Protein AF-A0A7S4FPT4-F1 (afdb_monomer_lite)

Secondary structure (DSSP, 8-state):
-PPP-----------PPPPPP-HHHHHHHTTS-SSPPHHHHHHHHHHHHHHHHHHHT-SEEETTEE--HHHHHHHHHHHHHTT-HHHHHHHHHHHTTPPPSSTHHHHHHT-SSPPP--HHHHHHHHHHHHHTT-HHHHHHHHHHHHHTSSS---

Radius of gyration: 20.49 Å; chains: 1; bounding box: 82×30×44 Å

Foldseek 3Di:
DDDDDDDDDPPDPPPDPDDDDPVVLVVVLVQADLDADPLLVVLQVQLQLLLVCLVVVHQASDVPHGRALVSSLVSLVVSVSRLNLVSLQLVLCQLCVHQDPGSNNSSQVRPPDRRHNDQLSSLSSLVSSVSSPNPVSVVVNVVCQVVVTNHHPD

Organism: NCBI:txid73025

Sequence (154 aa):
MPKSPLGGSLDTPVCLPPAPPPQLLEVQLNAVPMVPTIYAQVHTALAEQHGRHMRNGDDTIAPGIAASSAAGIFHLNLSAAEGNAHAQLVLSLMYQHLRPKSAYAALMVHLQEKLPLDVHQGFKYTLLAAQRGVFGAKTATAHAYLHGIGVERS

pLDDT: mean 86.24, std 15.82, range [45.09, 98.19]

Structure (mmCIF, N/CA/C/O backbone):
data_AF-A0A7S4FPT4-F1
#
_entry.id   AF-A0A7S4FPT4-F1
#
loop_
_atom_site.group_PDB
_atom_site.id
_atom_site.type_symbol
_atom_site.label_atom_id
_atom_site.label_alt_id
_atom_site.label_comp_id
_atom_site.label_asym_id
_atom_site.label_entity_id
_atom_site.label_seq_id
_atom_site.pdbx_PDB_ins_code
_atom_site.Cartn_x
_atom_site.Cartn_y
_atom_site.Cartn_z
_atom_site.occupancy
_atom_site.B_iso_or_equiv
_atom_site.auth_seq_id
_atom_site.auth_comp_id
_atom_site.auth_asym_id
_atom_site.auth_atom_id
_atom_site.pdbx_PDB_model_num
ATOM 1 N N . MET A 1 1 ? -63.978 15.722 0.912 1.00 47.34 1 MET A N 1
ATOM 2 C CA . MET A 1 1 ? -62.545 16.088 0.952 1.00 47.34 1 MET A CA 1
ATOM 3 C C . MET A 1 1 ? -61.980 15.669 2.303 1.00 47.34 1 MET A C 1
ATOM 5 O O . MET A 1 1 ? -62.343 16.303 3.288 1.00 47.34 1 MET A O 1
ATOM 9 N N . PRO A 1 2 ? -61.196 14.583 2.403 1.00 53.44 2 PRO A N 1
ATOM 10 C CA . PRO A 1 2 ? -60.583 14.196 3.666 1.00 53.44 2 PRO A CA 1
ATOM 11 C C . PRO A 1 2 ? -59.244 14.924 3.857 1.00 53.44 2 PRO A C 1
ATOM 13 O O . PRO A 1 2 ? -58.440 15.027 2.933 1.00 53.44 2 PRO A O 1
ATOM 16 N N . LYS A 1 3 ? -59.039 15.457 5.065 1.00 62.81 3 LYS A N 1
ATOM 17 C CA . LYS A 1 3 ? -57.783 16.049 5.539 1.00 62.81 3 LYS A CA 1
ATOM 18 C C . LYS A 1 3 ? -56.792 14.929 5.862 1.00 62.81 3 LYS A C 1
ATOM 20 O O . LYS A 1 3 ? -57.081 14.109 6.730 1.00 62.81 3 LYS A O 1
ATOM 25 N N . SER A 1 4 ? -55.632 14.930 5.212 1.00 61.91 4 SER A N 1
ATOM 26 C CA . SER A 1 4 ? -54.482 14.115 5.617 1.00 61.91 4 SER A CA 1
ATOM 27 C C . SER A 1 4 ? -53.811 14.735 6.842 1.00 61.91 4 SER A C 1
ATOM 29 O O . SER A 1 4 ? -53.521 15.935 6.809 1.00 61.91 4 SER A O 1
ATOM 31 N N . PRO A 1 5 ? -53.546 13.965 7.910 1.00 66.75 5 PRO A N 1
ATOM 32 C CA . PRO A 1 5 ? -52.827 14.474 9.056 1.00 66.75 5 PRO A CA 1
ATOM 33 C C . PRO A 1 5 ? -51.375 13.962 9.087 1.00 66.75 5 PRO A C 1
ATOM 35 O O . PRO A 1 5 ? -51.067 12.859 8.644 1.00 66.75 5 PRO A O 1
ATOM 38 N N . LEU A 1 6 ? -50.550 14.796 9.722 1.00 51.00 6 LEU A N 1
ATOM 39 C CA . LEU A 1 6 ? -49.362 14.467 10.516 1.00 51.00 6 LEU A CA 1
ATOM 40 C C . LEU A 1 6 ? -48.018 14.358 9.789 1.00 51.00 6 LEU A C 1
ATOM 42 O O . LEU A 1 6 ? -47.618 13.328 9.255 1.00 51.00 6 LEU A O 1
ATOM 46 N N . GLY A 1 7 ? -47.275 15.461 9.922 1.00 55.03 7 GLY A N 1
ATOM 47 C CA . GLY A 1 7 ? -45.824 15.447 9.963 1.00 55.03 7 GLY A CA 1
ATOM 48 C C . GLY A 1 7 ? -45.324 14.608 11.140 1.00 55.03 7 GLY A C 1
ATOM 49 O O . GLY A 1 7 ? -45.767 14.779 12.276 1.00 55.03 7 GLY A O 1
ATOM 50 N N . GLY A 1 8 ? -44.398 13.704 10.843 1.00 48.81 8 GLY A N 1
ATOM 51 C CA . GLY A 1 8 ? -43.547 13.050 11.826 1.00 48.81 8 GLY A CA 1
ATOM 52 C C . GLY A 1 8 ? -42.226 13.806 11.908 1.00 48.81 8 GLY A C 1
ATOM 53 O O . GLY A 1 8 ? -41.489 13.860 10.926 1.00 48.81 8 GLY A O 1
ATOM 54 N N . SER A 1 9 ? -41.960 14.417 13.062 1.00 57.31 9 SER A N 1
ATOM 55 C CA . SER A 1 9 ? -40.644 14.951 13.425 1.00 57.31 9 SER A CA 1
ATOM 56 C C . SER A 1 9 ? -39.647 13.790 13.511 1.00 57.31 9 SER A C 1
ATOM 58 O O . SER A 1 9 ? -39.891 12.802 14.203 1.00 57.31 9 SER A O 1
ATOM 60 N N . LEU A 1 10 ? -38.540 13.909 12.778 1.00 54.00 10 LEU A N 1
ATOM 61 C CA . LEU A 1 10 ? -37.389 13.002 12.809 1.00 54.00 10 LEU A CA 1
ATOM 62 C C . LEU A 1 10 ? -36.290 13.556 13.738 1.00 54.00 10 LEU A C 1
ATOM 64 O O . LEU A 1 10 ? -35.110 13.473 13.416 1.00 54.00 10 LEU A O 1
ATOM 68 N N . ASP A 1 11 ? -36.662 14.121 14.889 1.00 54.12 11 ASP A N 1
ATOM 69 C CA . ASP A 1 11 ? -35.716 14.664 15.878 1.00 54.12 11 ASP A CA 1
ATOM 70 C C . ASP A 1 11 ? -35.391 13.662 16.996 1.00 54.12 11 ASP A C 1
ATOM 72 O O . ASP A 1 11 ? -35.314 14.017 18.172 1.00 54.12 11 ASP A O 1
ATOM 76 N N . THR A 1 12 ? -35.193 12.383 16.669 1.00 56.38 12 THR A N 1
ATOM 77 C CA . THR A 1 12 ? -34.525 11.486 17.619 1.00 56.38 12 THR A CA 1
ATOM 78 C C . THR A 1 12 ? -33.016 11.643 17.449 1.00 56.38 12 THR A C 1
ATOM 80 O O . THR A 1 12 ? -32.504 11.268 16.389 1.00 56.38 12 THR A O 1
ATOM 83 N N . PRO A 1 13 ? -32.282 12.173 18.447 1.00 59.75 13 PRO A N 1
ATOM 84 C CA . PRO A 1 13 ? -30.829 12.197 18.398 1.00 59.75 13 PRO A CA 1
ATOM 85 C C . PRO A 1 13 ? -30.343 10.756 18.257 1.00 59.75 13 PRO A C 1
ATOM 87 O O . PRO A 1 13 ? -30.598 9.912 19.117 1.00 59.75 13 PRO A O 1
ATOM 90 N N . VAL A 1 14 ? -29.680 10.467 17.138 1.00 60.09 14 VAL A N 1
ATOM 91 C CA . VAL A 1 14 ? -29.014 9.187 16.912 1.00 60.09 14 VAL A CA 1
ATOM 92 C C . VAL A 1 14 ? -27.931 9.072 17.978 1.00 60.09 14 VAL A C 1
ATOM 94 O O . VAL A 1 14 ? -26.877 9.700 17.891 1.00 60.09 14 VAL A O 1
ATOM 97 N N . CYS A 1 15 ? -28.236 8.319 19.030 1.00 45.09 15 CYS A N 1
ATOM 98 C CA . CYS A 1 15 ? -27.300 7.994 20.091 1.00 45.09 15 CYS A CA 1
ATOM 99 C C . CYS A 1 15 ? -26.265 7.041 19.486 1.00 45.09 15 CYS A C 1
ATOM 101 O O . CYS A 1 15 ? -26.519 5.845 19.344 1.00 45.09 15 CYS A O 1
ATOM 103 N N . LEU A 1 16 ? -25.141 7.592 19.019 1.00 55.16 16 LEU A N 1
ATOM 104 C CA . LEU A 1 16 ? -24.023 6.787 18.543 1.00 55.16 16 LEU A CA 1
ATOM 105 C C . LEU A 1 16 ? -23.518 5.953 19.729 1.00 55.16 16 LEU A C 1
ATOM 107 O O . LEU A 1 16 ? -23.201 6.533 20.772 1.00 55.16 16 LEU A O 1
ATOM 111 N N . PRO A 1 17 ? -23.464 4.615 19.608 1.00 47.94 17 PRO A N 1
ATOM 112 C CA . PRO A 1 17 ? -22.940 3.783 20.676 1.00 47.94 17 PRO A CA 1
ATOM 113 C C . PRO A 1 17 ? -21.482 4.176 20.977 1.00 47.94 17 PRO A C 1
ATOM 115 O O . PRO A 1 17 ? -20.753 4.580 20.062 1.00 47.94 17 PRO A O 1
ATOM 118 N N . PRO A 1 18 ? -21.044 4.081 22.245 1.00 54.56 18 PRO A N 1
ATOM 119 C CA . PRO A 1 18 ? -19.652 4.320 22.601 1.00 54.56 18 PRO A CA 1
ATOM 120 C C . PRO A 1 18 ? -18.753 3.360 21.814 1.00 54.56 18 PRO A C 1
ATOM 122 O O . PRO A 1 18 ? -19.043 2.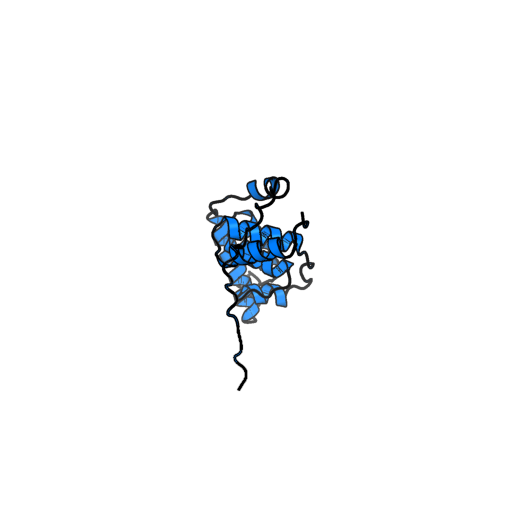168 21.714 1.00 54.56 18 PRO A O 1
ATOM 125 N N . ALA A 1 19 ? -17.679 3.891 21.224 1.00 53.31 19 ALA A N 1
ATOM 126 C CA . ALA A 1 19 ? -16.743 3.098 20.436 1.00 53.31 19 ALA A CA 1
ATOM 127 C C . ALA A 1 19 ? -16.144 1.962 21.297 1.00 53.31 19 ALA A C 1
ATOM 129 O O . ALA A 1 19 ? -15.689 2.239 22.412 1.00 53.31 19 ALA A O 1
ATOM 130 N N . PRO A 1 20 ? -16.137 0.702 20.820 1.00 52.56 20 PRO A N 1
ATOM 131 C CA . PRO A 1 20 ? -15.576 -0.416 21.573 1.00 52.56 20 PRO A CA 1
ATOM 132 C C . PRO A 1 20 ? -14.055 -0.247 21.773 1.00 52.56 20 PRO A C 1
ATOM 134 O O . PRO A 1 20 ? -13.379 0.298 20.894 1.00 52.56 20 PRO A O 1
ATOM 137 N N . PRO A 1 21 ? -13.492 -0.702 22.910 1.00 56.41 21 PRO A N 1
ATOM 138 C CA . PRO A 1 21 ? -12.074 -0.529 23.218 1.00 56.41 21 PRO A CA 1
ATOM 139 C C . PRO A 1 21 ? -11.197 -1.465 22.351 1.00 56.41 21 PRO A C 1
ATOM 141 O O . PRO A 1 21 ? -11.372 -2.684 22.411 1.00 56.41 21 PRO A O 1
ATOM 144 N N . PRO A 1 22 ? -10.222 -0.959 21.571 1.00 56.66 22 PRO A N 1
ATOM 145 C CA . PRO A 1 22 ? -9.488 -1.747 20.578 1.00 56.66 22 PRO A CA 1
ATOM 146 C C . PRO A 1 22 ? -8.218 -2.422 21.138 1.00 56.66 22 PRO A C 1
ATOM 148 O O . PRO A 1 22 ? -7.169 -2.407 20.505 1.00 56.66 22 PRO A O 1
ATOM 151 N N . GLN A 1 23 ? -8.285 -3.067 22.303 1.00 56.75 23 GLN A N 1
ATOM 152 C CA . GLN A 1 23 ? -7.080 -3.380 23.096 1.00 56.75 23 GLN A CA 1
ATOM 153 C C . GLN A 1 23 ? -6.063 -4.331 22.428 1.00 56.75 23 GLN A C 1
ATOM 155 O O . GLN A 1 23 ? -4.867 -4.203 22.676 1.00 56.75 23 GLN A O 1
ATOM 160 N N . LEU A 1 24 ? -6.482 -5.258 21.555 1.00 53.38 24 LEU A N 1
ATOM 161 C CA . LEU A 1 24 ? -5.554 -6.164 20.848 1.00 53.38 24 LEU A CA 1
ATOM 162 C C . LEU A 1 24 ? -5.046 -5.604 19.512 1.00 53.38 24 LEU A C 1
ATOM 164 O O . LEU A 1 24 ? -3.898 -5.852 19.138 1.00 53.38 24 LEU A O 1
ATOM 168 N N . LEU A 1 25 ? -5.868 -4.825 18.801 1.00 58.66 25 LEU A N 1
ATOM 169 C CA . LEU A 1 25 ? -5.418 -4.139 17.588 1.00 58.66 25 LEU A CA 1
ATOM 170 C C . LEU A 1 25 ? -4.461 -2.994 17.945 1.00 58.66 25 LEU A C 1
ATOM 172 O O . LEU A 1 25 ? -3.459 -2.805 17.262 1.00 58.66 25 LEU A O 1
ATOM 176 N N . GLU A 1 26 ? -4.728 -2.269 19.032 1.00 59.75 26 GLU A N 1
ATOM 177 C CA . GLU A 1 26 ? -3.924 -1.132 19.492 1.00 59.75 26 GLU A CA 1
ATOM 178 C C . GLU A 1 26 ? -2.455 -1.494 19.709 1.00 59.75 26 GLU A C 1
ATOM 180 O O . GLU A 1 26 ? -1.580 -0.749 19.273 1.00 59.75 26 GLU A O 1
ATOM 185 N N . VAL A 1 27 ? -2.155 -2.662 20.288 1.00 59.84 27 VAL A N 1
ATOM 186 C CA . VAL A 1 27 ? -0.763 -3.078 20.540 1.00 59.84 27 VAL A CA 1
ATOM 187 C C . VAL A 1 27 ? 0.025 -3.248 19.236 1.00 59.84 27 VAL A C 1
ATOM 189 O O . VAL A 1 27 ? 1.180 -2.835 19.164 1.00 59.84 27 VAL A O 1
ATOM 192 N N . GLN A 1 28 ? -0.589 -3.802 18.184 1.00 61.69 28 GLN A N 1
ATOM 193 C CA . GLN A 1 28 ? 0.069 -3.967 16.880 1.00 61.69 28 GLN A CA 1
ATOM 194 C C . GLN A 1 28 ? 0.177 -2.644 16.108 1.00 61.69 28 GLN A C 1
ATOM 196 O O . GLN A 1 28 ? 1.151 -2.424 15.390 1.00 61.69 28 GLN A O 1
ATOM 201 N N . LEU A 1 29 ? -0.804 -1.752 16.262 1.00 67.00 29 LEU A N 1
ATOM 202 C CA . LEU A 1 29 ? -0.825 -0.444 15.601 1.00 67.00 29 LEU A CA 1
ATOM 203 C C . LEU A 1 29 ? 0.219 0.518 16.193 1.00 67.00 29 LEU A C 1
ATOM 205 O O . LEU A 1 29 ? 0.810 1.303 15.452 1.00 67.00 29 LEU A O 1
ATOM 209 N N . ASN A 1 30 ? 0.484 0.420 17.500 1.00 73.94 30 ASN A N 1
ATOM 210 C CA . ASN A 1 30 ? 1.419 1.288 18.222 1.00 73.94 30 ASN A CA 1
ATOM 211 C C . ASN A 1 30 ? 2.891 1.093 17.822 1.00 73.94 30 ASN A C 1
ATOM 213 O O . ASN A 1 30 ? 3.713 1.966 18.090 1.00 73.94 30 ASN A O 1
ATOM 217 N N . ALA A 1 31 ? 3.233 -0.020 17.168 1.00 81.06 31 ALA A N 1
ATOM 218 C CA . ALA A 1 31 ? 4.583 -0.256 16.658 1.00 81.06 31 ALA A CA 1
ATOM 219 C C . ALA A 1 31 ? 4.904 0.572 15.398 1.00 81.06 31 ALA A C 1
ATOM 221 O O . ALA A 1 31 ? 6.071 0.717 15.041 1.00 81.06 31 ALA A O 1
ATOM 222 N N . VAL A 1 32 ? 3.887 1.112 14.715 1.00 85.06 32 VAL A N 1
ATOM 223 C CA . VAL A 1 32 ? 4.070 1.855 13.465 1.00 85.06 32 VAL A CA 1
ATOM 224 C C . VAL A 1 32 ? 4.287 3.341 13.774 1.00 85.06 32 VAL A C 1
ATOM 226 O O . VAL A 1 32 ? 3.418 3.959 14.396 1.00 85.06 32 VAL A O 1
ATOM 229 N N . PRO A 1 33 ? 5.375 3.970 13.294 1.00 83.25 33 PRO A N 1
ATOM 230 C CA . PRO A 1 33 ? 5.653 5.374 13.579 1.00 83.25 33 PRO A CA 1
ATOM 231 C C . PRO A 1 33 ? 4.520 6.287 13.082 1.00 83.25 33 PRO A C 1
ATOM 233 O O . PRO A 1 33 ? 3.950 6.098 12.001 1.00 83.25 33 PRO A O 1
ATOM 236 N N . MET A 1 34 ? 4.160 7.283 13.895 1.00 83.56 34 MET A N 1
ATOM 237 C CA . MET A 1 34 ? 3.097 8.250 13.576 1.00 83.56 34 MET A CA 1
ATOM 238 C C . MET A 1 34 ? 3.548 9.303 12.563 1.00 83.56 34 MET A C 1
ATOM 240 O O . MET A 1 34 ? 2.743 9.771 11.758 1.00 83.56 34 MET A O 1
ATOM 244 N N . VAL A 1 35 ? 4.834 9.657 12.592 1.00 85.75 35 VAL A N 1
ATOM 245 C CA . VAL A 1 35 ? 5.464 10.539 11.610 1.00 85.75 35 VAL A CA 1
ATOM 246 C C . VAL A 1 35 ? 6.252 9.660 10.641 1.00 85.75 35 VAL A C 1
ATOM 248 O O . VAL A 1 35 ? 7.134 8.929 11.095 1.00 85.75 35 VAL A O 1
ATOM 251 N N . PRO A 1 36 ? 5.948 9.696 9.333 1.00 84.38 36 PRO A N 1
ATOM 252 C CA . PRO A 1 36 ? 6.651 8.873 8.365 1.00 84.38 36 PRO A CA 1
ATOM 253 C C . PRO A 1 36 ? 8.117 9.290 8.261 1.00 84.38 36 PRO A C 1
ATOM 255 O O . PRO A 1 36 ? 8.439 10.480 8.227 1.00 84.38 36 PRO A O 1
ATOM 258 N N . THR A 1 37 ? 9.005 8.306 8.161 1.00 91.44 37 THR A N 1
ATOM 259 C CA . THR A 1 37 ? 10.423 8.550 7.884 1.00 91.44 37 THR A CA 1
ATOM 260 C C . THR A 1 37 ? 10.616 9.021 6.438 1.00 91.44 37 THR A C 1
ATOM 262 O O . THR A 1 37 ? 9.756 8.823 5.572 1.00 91.44 37 THR A O 1
ATOM 265 N N . ILE A 1 38 ? 11.770 9.621 6.130 1.00 93.56 38 ILE A N 1
ATOM 266 C CA . ILE A 1 38 ? 12.122 9.943 4.735 1.00 93.56 38 ILE A CA 1
ATOM 267 C C . ILE A 1 38 ? 12.145 8.680 3.857 1.00 93.56 38 ILE A C 1
ATOM 269 O O . ILE A 1 38 ? 11.719 8.713 2.703 1.00 93.56 38 ILE A O 1
ATOM 273 N N . TYR A 1 39 ? 12.536 7.538 4.430 1.00 94.50 39 TYR A N 1
ATOM 274 C CA . TYR A 1 39 ? 12.503 6.240 3.759 1.00 94.50 39 TYR A CA 1
ATOM 275 C C . TYR A 1 39 ? 11.083 5.821 3.381 1.00 94.50 39 TYR A C 1
ATOM 277 O O . TYR A 1 39 ? 10.872 5.306 2.282 1.00 94.50 39 TYR A O 1
ATOM 285 N N . ALA A 1 40 ? 10.090 6.127 4.221 1.00 95.62 40 ALA A N 1
ATOM 286 C CA . ALA A 1 40 ? 8.690 5.882 3.904 1.00 95.62 40 ALA A CA 1
ATOM 287 C C . ALA A 1 40 ? 8.282 6.567 2.588 1.00 95.62 40 ALA A C 1
ATOM 289 O O . ALA A 1 40 ? 7.603 5.961 1.759 1.00 95.62 40 ALA A O 1
ATOM 290 N N . GLN A 1 41 ? 8.716 7.812 2.372 1.00 95.44 41 GLN A N 1
ATOM 291 C CA . GLN A 1 41 ? 8.416 8.576 1.156 1.00 95.44 41 GLN A CA 1
ATOM 292 C C . GLN A 1 41 ? 9.164 8.030 -0.065 1.00 95.44 41 GLN A C 1
ATOM 294 O O . GLN A 1 41 ? 8.558 7.862 -1.124 1.00 95.44 41 GLN A O 1
ATOM 299 N N . VAL A 1 42 ? 10.449 7.687 0.091 1.00 97.38 42 VAL A N 1
ATOM 300 C CA . VAL A 1 42 ? 11.258 7.069 -0.975 1.00 97.38 42 VAL A CA 1
ATOM 301 C C . VAL A 1 42 ? 10.616 5.768 -1.452 1.00 97.38 42 VAL A C 1
ATOM 303 O O . VAL A 1 42 ? 10.445 5.559 -2.652 1.00 97.38 42 VAL A O 1
ATOM 306 N N . HIS A 1 43 ? 10.188 4.916 -0.524 1.00 98.00 43 HIS A N 1
ATOM 307 C CA . HIS A 1 43 ? 9.519 3.668 -0.864 1.00 98.00 43 HIS A CA 1
ATOM 308 C C . HIS A 1 43 ? 8.164 3.886 -1.552 1.00 98.00 43 HIS A C 1
ATOM 310 O O . HIS A 1 43 ? 7.873 3.200 -2.530 1.00 98.00 43 HIS A O 1
ATOM 316 N N . THR A 1 44 ? 7.359 4.871 -1.132 1.00 97.19 44 THR A N 1
ATOM 317 C CA . THR A 1 44 ? 6.135 5.225 -1.877 1.00 97.19 44 THR A CA 1
ATOM 318 C C . THR A 1 44 ? 6.461 5.628 -3.317 1.00 97.19 44 THR A C 1
ATOM 320 O O . THR A 1 44 ? 5.832 5.134 -4.251 1.00 97.19 44 THR A O 1
ATOM 323 N N . ALA A 1 45 ? 7.466 6.486 -3.513 1.00 97.19 45 ALA A N 1
ATOM 324 C CA . ALA A 1 45 ? 7.842 6.971 -4.837 1.00 97.19 45 ALA A CA 1
ATOM 325 C C . ALA A 1 45 ? 8.344 5.839 -5.750 1.00 97.19 45 ALA A C 1
ATOM 327 O O . ALA A 1 45 ? 7.963 5.783 -6.920 1.00 97.19 45 ALA A O 1
ATOM 328 N N . LEU A 1 46 ? 9.145 4.907 -5.221 1.00 98.00 46 LEU A N 1
ATOM 329 C CA . LEU A 1 46 ? 9.593 3.720 -5.958 1.00 98.00 46 LEU A CA 1
ATOM 330 C C . LEU A 1 46 ? 8.416 2.814 -6.339 1.00 98.00 46 LEU A C 1
ATOM 332 O O . LEU A 1 46 ? 8.309 2.406 -7.496 1.00 98.00 46 LEU A O 1
ATOM 336 N N . ALA A 1 47 ? 7.492 2.553 -5.409 1.00 98.00 47 ALA A N 1
ATOM 337 C CA . ALA A 1 47 ? 6.276 1.794 -5.698 1.00 98.00 47 ALA A CA 1
ATOM 338 C C . ALA A 1 47 ? 5.445 2.449 -6.816 1.00 98.00 47 ALA A C 1
ATOM 340 O O . ALA A 1 47 ? 4.943 1.769 -7.713 1.00 98.00 47 ALA A O 1
ATOM 341 N N . GLU A 1 48 ? 5.336 3.779 -6.801 1.00 97.56 48 GLU A N 1
ATOM 342 C CA . GLU A 1 48 ? 4.637 4.532 -7.837 1.00 97.56 48 GLU A CA 1
ATOM 343 C C . GLU A 1 48 ? 5.358 4.468 -9.191 1.00 97.56 48 GLU A C 1
ATOM 345 O O . GLU A 1 48 ? 4.694 4.356 -10.219 1.00 97.56 48 GLU A O 1
ATOM 350 N N . GLN A 1 49 ? 6.695 4.516 -9.221 1.00 98.06 49 GLN A N 1
ATOM 351 C CA . GLN A 1 49 ? 7.469 4.340 -10.457 1.00 98.06 49 GLN A CA 1
ATOM 352 C C . GLN A 1 49 ? 7.214 2.966 -11.078 1.00 98.06 49 GLN A C 1
ATOM 354 O O . GLN A 1 49 ? 6.844 2.894 -12.249 1.00 98.06 49 GLN A O 1
ATOM 359 N N . HIS A 1 50 ? 7.289 1.892 -10.283 1.00 98.12 50 HIS A N 1
ATOM 360 C CA . HIS A 1 50 ? 6.911 0.552 -10.736 1.00 98.12 50 HIS A CA 1
ATOM 361 C C . HIS A 1 50 ? 5.495 0.539 -11.326 1.00 98.12 50 HIS A C 1
ATOM 363 O O . HIS A 1 50 ? 5.300 0.088 -12.451 1.00 98.12 50 HIS A O 1
ATOM 369 N N . GLY A 1 51 ? 4.511 1.098 -10.617 1.00 97.56 51 GLY A N 1
ATOM 370 C CA . GLY A 1 51 ? 3.131 1.140 -11.098 1.00 97.56 51 GLY A CA 1
ATOM 371 C C . GLY A 1 51 ? 2.955 1.959 -12.381 1.00 97.56 51 GLY A C 1
ATOM 372 O O . GLY A 1 51 ? 2.196 1.565 -13.264 1.00 97.56 51 GLY A O 1
ATOM 373 N N . ARG A 1 52 ? 3.656 3.093 -12.514 1.00 97.62 52 ARG A N 1
ATOM 374 C CA . ARG A 1 52 ? 3.576 3.965 -13.695 1.00 97.62 52 ARG A CA 1
ATOM 375 C C . ARG A 1 52 ? 4.146 3.290 -14.932 1.00 97.62 52 ARG A C 1
ATOM 377 O O . ARG A 1 52 ? 3.453 3.264 -15.944 1.00 97.62 52 ARG A O 1
ATOM 384 N N . HIS A 1 53 ? 5.345 2.725 -14.831 1.00 97.94 53 HIS A N 1
ATOM 385 C CA . HIS A 1 53 ? 5.982 2.027 -15.945 1.00 97.94 53 HIS A CA 1
ATOM 386 C C . HIS A 1 53 ? 5.155 0.819 -16.390 1.00 97.94 53 HIS A C 1
ATOM 388 O O . HIS A 1 53 ? 4.817 0.711 -17.564 1.00 97.94 53 HIS A O 1
ATOM 394 N N . MET A 1 54 ? 4.667 0.003 -15.450 1.00 95.88 54 MET A N 1
ATOM 395 C CA . MET A 1 54 ? 3.796 -1.127 -15.797 1.00 95.88 54 MET A CA 1
ATOM 396 C C . MET A 1 54 ? 2.484 -0.693 -16.451 1.00 95.88 54 MET A C 1
ATOM 398 O O . MET A 1 54 ? 2.036 -1.315 -17.408 1.00 95.88 54 MET A O 1
ATOM 402 N N . ARG A 1 55 ? 1.870 0.398 -15.974 1.00 96.81 55 ARG A N 1
ATOM 403 C CA . ARG A 1 55 ? 0.663 0.958 -16.597 1.00 96.81 55 ARG A CA 1
ATOM 404 C C . ARG A 1 55 ? 0.914 1.399 -18.041 1.00 96.81 55 ARG A C 1
ATOM 406 O O . ARG A 1 55 ? -0.003 1.321 -18.853 1.00 96.81 55 ARG A O 1
ATOM 413 N N . ASN A 1 56 ? 2.111 1.899 -18.328 1.00 96.88 56 ASN A N 1
ATOM 414 C CA . ASN A 1 56 ? 2.501 2.365 -19.654 1.00 96.88 56 ASN A CA 1
ATOM 415 C C . ASN A 1 56 ? 2.960 1.220 -20.577 1.00 96.88 56 ASN A C 1
ATOM 417 O O . ASN A 1 56 ? 3.081 1.441 -21.777 1.00 96.88 56 ASN A O 1
ATOM 421 N N . GLY A 1 57 ? 3.174 0.014 -20.039 1.00 96.00 57 GLY A N 1
ATOM 422 C CA . GLY A 1 57 ? 3.743 -1.116 -20.777 1.00 96.00 57 GLY A CA 1
ATOM 423 C C . GLY A 1 57 ? 5.269 -1.071 -20.892 1.00 96.00 57 GLY A C 1
ATOM 424 O O . GLY A 1 57 ? 5.819 -1.736 -21.761 1.00 96.00 57 GLY A O 1
ATOM 425 N N . ASP A 1 58 ? 5.943 -0.292 -20.041 1.00 96.25 58 ASP A N 1
ATOM 426 C CA . ASP A 1 58 ? 7.402 -0.237 -19.991 1.00 96.25 58 ASP A CA 1
ATOM 427 C C . ASP A 1 58 ? 7.947 -1.358 -19.093 1.00 96.25 58 ASP A C 1
ATOM 429 O O . ASP A 1 58 ? 7.555 -1.483 -17.928 1.00 96.25 58 ASP A O 1
ATOM 433 N N . ASP A 1 59 ? 8.928 -2.110 -19.594 1.00 94.69 59 ASP A N 1
ATOM 434 C CA . ASP A 1 59 ? 9.555 -3.214 -18.853 1.00 94.69 59 ASP A CA 1
ATOM 435 C C . ASP A 1 59 ? 10.6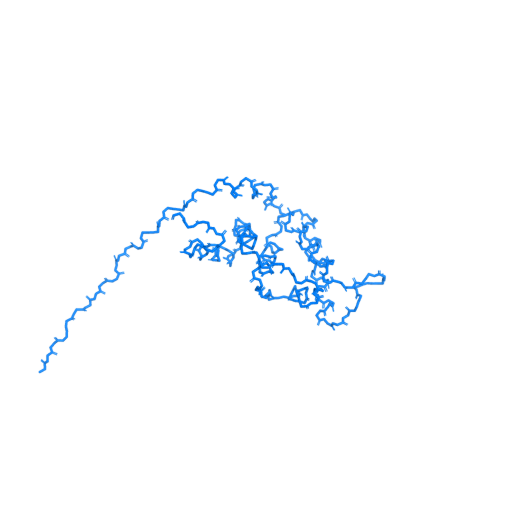75 -2.753 -17.903 1.00 94.69 59 ASP A C 1
ATOM 437 O O . ASP A 1 59 ? 11.167 -3.531 -17.083 1.00 94.69 59 ASP A O 1
ATOM 441 N N . THR A 1 60 ? 11.101 -1.488 -17.981 1.00 96.75 60 THR A N 1
ATOM 442 C CA . THR A 1 60 ? 12.229 -0.944 -17.205 1.00 96.75 60 THR A CA 1
ATOM 443 C C . THR A 1 60 ? 11.933 0.441 -16.645 1.00 96.75 60 THR A C 1
ATOM 445 O O . THR A 1 60 ? 11.396 1.288 -17.353 1.00 96.75 60 THR A O 1
ATOM 448 N N . ILE A 1 61 ? 12.358 0.696 -15.406 1.00 96.44 61 ILE A N 1
ATOM 449 C CA . ILE A 1 61 ? 12.309 2.024 -14.766 1.00 96.44 61 ILE A CA 1
ATOM 450 C C . ILE A 1 61 ? 13.551 2.847 -15.121 1.00 96.44 61 ILE A C 1
ATOM 452 O O . ILE A 1 61 ? 13.487 4.058 -15.312 1.00 96.44 61 ILE A O 1
ATOM 456 N N . ALA A 1 62 ? 14.704 2.182 -15.173 1.00 95.19 62 ALA A N 1
ATOM 457 C CA . ALA A 1 62 ? 16.012 2.771 -15.436 1.00 95.1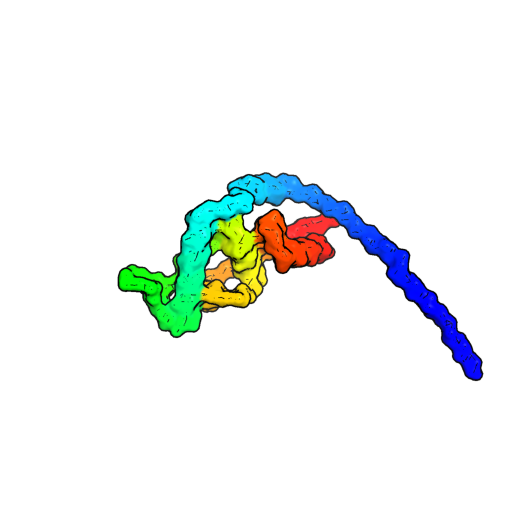9 62 ALA A CA 1
ATOM 458 C C . ALA A 1 62 ? 16.941 1.703 -16.046 1.00 95.19 62 ALA A C 1
ATOM 460 O O . ALA A 1 62 ? 16.598 0.515 -16.003 1.00 95.19 62 ALA A O 1
ATOM 461 N N . PRO A 1 63 ? 18.119 2.071 -16.590 1.00 96.94 63 PRO A N 1
ATOM 462 C CA . PRO A 1 63 ? 19.080 1.099 -17.108 1.00 96.94 63 PRO A CA 1
ATOM 463 C C . PRO A 1 63 ? 19.407 0.010 -16.075 1.00 96.94 63 PRO A C 1
ATOM 465 O O . PRO A 1 63 ? 19.918 0.299 -14.995 1.00 96.94 63 PRO A O 1
ATOM 468 N N . GLY A 1 64 ? 19.080 -1.243 -16.403 1.00 94.81 64 GLY A N 1
ATOM 469 C CA . GLY A 1 64 ? 19.301 -2.402 -15.530 1.00 94.81 64 GLY A CA 1
ATOM 470 C C . GLY A 1 64 ? 18.267 -2.612 -14.414 1.00 94.81 64 GLY A C 1
ATOM 471 O O . GLY A 1 64 ? 18.426 -3.542 -13.630 1.00 94.81 64 GLY A O 1
ATOM 472 N N . ILE A 1 65 ? 17.206 -1.799 -14.334 1.00 96.31 65 ILE A N 1
ATOM 473 C CA . ILE A 1 65 ? 16.157 -1.918 -13.309 1.00 96.31 65 ILE A CA 1
ATOM 474 C C . ILE A 1 65 ? 14.816 -2.215 -13.980 1.00 96.31 65 ILE A C 1
ATOM 476 O O . ILE A 1 65 ? 14.177 -1.323 -14.542 1.00 96.31 65 ILE A O 1
ATOM 480 N N . ALA A 1 66 ? 14.376 -3.471 -13.894 1.00 97.56 66 ALA A N 1
ATOM 481 C CA . ALA A 1 66 ? 13.100 -3.911 -14.446 1.00 97.56 66 ALA A CA 1
ATOM 482 C C . ALA A 1 66 ? 11.901 -3.373 -13.642 1.00 97.56 66 ALA A C 1
ATOM 484 O O . ALA A 1 66 ? 11.908 -3.344 -12.406 1.00 97.56 66 ALA A O 1
ATOM 485 N N . ALA A 1 67 ? 10.838 -2.979 -14.339 1.00 97.38 67 ALA A N 1
ATOM 486 C CA . ALA A 1 67 ? 9.564 -2.647 -13.726 1.00 97.38 67 ALA A CA 1
ATOM 487 C C . ALA A 1 67 ? 8.831 -3.942 -13.332 1.00 97.38 67 ALA A C 1
ATOM 489 O O . ALA A 1 67 ? 8.529 -4.783 -14.170 1.00 97.38 67 ALA A O 1
ATOM 490 N N . SER A 1 68 ? 8.534 -4.118 -12.042 1.00 97.56 68 SER A N 1
ATOM 491 C CA . SER A 1 68 ? 7.846 -5.305 -11.533 1.00 97.56 68 SER A CA 1
ATOM 492 C C . SER A 1 68 ? 6.745 -4.953 -10.535 1.00 97.56 68 SER A C 1
ATOM 494 O O . SER A 1 68 ? 6.948 -4.145 -9.628 1.00 97.56 68 SER A O 1
ATOM 496 N N . SER A 1 69 ? 5.622 -5.677 -10.610 1.00 97.00 69 SER A N 1
ATOM 497 C CA . SER A 1 69 ? 4.526 -5.564 -9.637 1.00 97.00 69 SER A CA 1
ATOM 498 C C . SER A 1 69 ? 4.971 -5.995 -8.244 1.00 97.00 69 SER A C 1
ATOM 500 O O . SER A 1 69 ? 4.700 -5.295 -7.274 1.00 97.00 69 SER A O 1
ATOM 502 N N . ALA A 1 70 ? 5.730 -7.094 -8.152 1.00 96.25 70 ALA A N 1
ATOM 503 C CA . ALA A 1 70 ? 6.254 -7.598 -6.884 1.00 96.25 70 ALA A CA 1
ATOM 504 C C . ALA A 1 70 ? 7.152 -6.568 -6.173 1.00 96.25 70 ALA A C 1
ATOM 506 O O . ALA A 1 70 ? 6.899 -6.234 -5.019 1.00 96.25 70 ALA A O 1
ATOM 507 N N . ALA A 1 71 ? 8.140 -5.997 -6.872 1.00 97.19 71 ALA A N 1
ATOM 508 C CA . ALA A 1 71 ? 8.985 -4.922 -6.346 1.00 97.19 71 ALA A CA 1
ATOM 509 C C . ALA A 1 71 ? 8.179 -3.672 -5.935 1.00 97.19 71 ALA A C 1
ATOM 511 O O . ALA A 1 71 ? 8.413 -3.105 -4.867 1.00 97.19 71 ALA A O 1
ATOM 512 N N . GLY A 1 72 ? 7.175 -3.277 -6.727 1.00 97.62 72 GLY A N 1
ATOM 513 C CA . GLY A 1 72 ? 6.288 -2.172 -6.363 1.00 97.62 72 GLY A CA 1
ATOM 514 C C . GLY A 1 72 ? 5.515 -2.430 -5.064 1.00 97.62 72 GLY A C 1
ATOM 515 O O . GLY A 1 72 ? 5.472 -1.567 -4.190 1.00 97.62 72 GLY A O 1
ATOM 516 N N . ILE A 1 73 ? 4.955 -3.631 -4.894 1.00 96.94 73 ILE A N 1
ATOM 517 C CA . ILE A 1 73 ? 4.241 -4.031 -3.670 1.00 96.94 73 ILE A CA 1
ATOM 518 C C . ILE A 1 73 ? 5.192 -4.161 -2.480 1.00 96.94 73 ILE A C 1
ATOM 520 O O . ILE A 1 73 ? 4.841 -3.765 -1.370 1.00 96.94 73 ILE A O 1
ATOM 524 N N . PHE A 1 74 ? 6.405 -4.666 -2.695 1.00 96.94 74 PHE A N 1
ATOM 525 C CA . PHE A 1 74 ? 7.446 -4.718 -1.671 1.00 96.94 74 PHE A CA 1
ATOM 526 C C . PHE A 1 74 ? 7.733 -3.325 -1.101 1.00 96.94 74 PHE A C 1
ATOM 528 O O . PHE A 1 74 ? 7.655 -3.121 0.111 1.00 96.94 74 PHE A O 1
ATOM 535 N N . HIS A 1 75 ? 7.974 -2.339 -1.966 1.00 98.19 75 HIS A N 1
ATOM 536 C CA . HIS A 1 75 ? 8.184 -0.964 -1.525 1.00 98.19 75 HIS A CA 1
ATOM 537 C C . HIS A 1 75 ? 6.944 -0.367 -0.856 1.00 98.19 75 HIS A C 1
ATOM 539 O O . HIS A 1 75 ? 7.064 0.341 0.141 1.00 98.19 75 HIS A O 1
ATOM 545 N N . LEU A 1 76 ? 5.744 -0.691 -1.334 1.00 97.56 76 LEU A N 1
ATOM 546 C CA . LEU A 1 76 ? 4.515 -0.241 -0.692 1.00 97.56 76 LEU A CA 1
ATOM 547 C C . LEU A 1 76 ? 4.385 -0.779 0.746 1.00 97.56 76 LEU A C 1
ATOM 549 O O . LEU A 1 76 ? 4.048 -0.018 1.652 1.00 97.56 76 LEU A O 1
ATOM 553 N N . ASN A 1 77 ? 4.718 -2.055 0.973 1.00 96.88 77 ASN A N 1
ATOM 554 C CA . ASN A 1 77 ? 4.745 -2.666 2.306 1.00 96.88 77 ASN A CA 1
ATOM 555 C C . ASN A 1 77 ? 5.759 -1.992 3.233 1.00 96.88 77 ASN A C 1
ATOM 557 O O . ASN A 1 77 ? 5.396 -1.624 4.350 1.00 96.88 77 ASN A O 1
ATOM 561 N N . LEU A 1 78 ? 6.995 -1.771 2.766 1.00 96.94 78 LEU A N 1
ATOM 562 C CA . LEU A 1 78 ? 8.010 -1.053 3.546 1.00 96.94 78 LEU A CA 1
ATOM 563 C C . LEU A 1 78 ? 7.539 0.359 3.904 1.00 96.94 78 LEU A C 1
ATOM 565 O O . LEU A 1 78 ? 7.598 0.770 5.056 1.00 96.94 78 LEU A O 1
ATOM 569 N N . SER A 1 79 ? 6.995 1.083 2.929 1.00 97.19 79 SER A N 1
ATOM 570 C CA . SER A 1 79 ? 6.467 2.428 3.137 1.00 97.19 79 SER A CA 1
ATOM 571 C C . SER A 1 79 ? 5.344 2.467 4.182 1.00 97.19 79 SER A C 1
ATOM 573 O O . SER A 1 79 ? 5.317 3.348 5.043 1.00 97.19 79 SER A O 1
ATOM 575 N N . ALA A 1 80 ? 4.426 1.501 4.136 1.00 96.25 80 ALA A N 1
ATOM 576 C CA . ALA A 1 80 ? 3.324 1.405 5.084 1.00 96.25 80 ALA A CA 1
ATOM 577 C C . ALA A 1 80 ? 3.789 1.039 6.503 1.00 96.25 80 ALA A C 1
ATOM 579 O O . ALA A 1 80 ? 3.252 1.589 7.470 1.00 96.25 80 ALA A O 1
ATOM 580 N N . ALA A 1 81 ? 4.784 0.151 6.620 1.00 94.75 81 ALA A N 1
ATOM 581 C CA . ALA A 1 81 ? 5.429 -0.212 7.885 1.00 94.75 81 ALA A CA 1
ATOM 582 C C . ALA A 1 81 ? 6.181 0.976 8.511 1.00 94.75 81 ALA A C 1
ATOM 584 O O . ALA A 1 81 ? 6.176 1.142 9.724 1.00 94.75 81 ALA A O 1
ATOM 585 N N . GLU A 1 82 ? 6.724 1.862 7.677 1.00 94.81 82 GLU A N 1
ATOM 586 C CA . GLU A 1 82 ? 7.360 3.125 8.068 1.00 94.81 82 GLU A CA 1
ATOM 587 C C . GLU A 1 82 ? 6.351 4.267 8.311 1.00 94.81 82 GLU A C 1
ATOM 589 O O . GLU A 1 82 ? 6.720 5.440 8.393 1.00 94.81 82 GLU A O 1
ATOM 594 N N . GLY A 1 83 ? 5.055 3.958 8.415 1.00 94.00 83 GLY A N 1
ATOM 595 C CA . GLY A 1 83 ? 4.033 4.927 8.814 1.00 94.00 83 GLY A CA 1
ATOM 596 C C . GLY A 1 83 ? 3.486 5.811 7.695 1.00 94.00 83 GLY A C 1
ATOM 597 O O . GLY A 1 83 ? 2.780 6.779 7.986 1.00 94.00 83 GLY A O 1
ATOM 598 N N . ASN A 1 84 ? 3.756 5.509 6.421 1.00 96.31 84 ASN A N 1
ATOM 599 C CA . ASN A 1 84 ? 3.178 6.274 5.319 1.00 96.31 84 ASN A CA 1
ATOM 600 C C . ASN A 1 84 ? 1.672 5.991 5.174 1.00 96.31 84 ASN A C 1
ATOM 602 O O . ASN A 1 84 ? 1.257 4.918 4.731 1.00 96.31 84 ASN A O 1
ATOM 606 N N . ALA A 1 85 ? 0.848 6.989 5.493 1.00 96.19 85 ALA A N 1
ATOM 607 C CA . ALA A 1 85 ? -0.609 6.867 5.467 1.00 96.19 85 ALA A CA 1
ATOM 608 C C . ALA A 1 85 ? -1.178 6.574 4.067 1.00 96.19 85 ALA A C 1
ATOM 610 O O . ALA A 1 85 ? -2.202 5.901 3.935 1.00 96.19 85 ALA A O 1
ATOM 611 N N . HIS A 1 86 ? -0.521 7.065 3.013 1.00 95.94 86 HIS A N 1
ATOM 612 C CA . HIS A 1 86 ? -0.943 6.805 1.643 1.00 95.94 86 HIS A CA 1
ATOM 613 C C . HIS A 1 86 ? -0.682 5.349 1.254 1.00 95.94 86 HIS A C 1
ATOM 615 O O . HIS A 1 86 ? -1.588 4.683 0.760 1.00 95.94 86 HIS A O 1
ATOM 621 N N . ALA A 1 87 ? 0.514 4.828 1.543 1.00 97.06 87 ALA A N 1
ATOM 622 C CA . ALA A 1 87 ? 0.847 3.428 1.297 1.00 97.06 87 ALA A CA 1
ATOM 623 C C . ALA A 1 87 ? -0.069 2.473 2.077 1.00 97.06 87 ALA A C 1
ATOM 625 O O . ALA A 1 87 ? -0.551 1.490 1.517 1.00 97.06 87 ALA A O 1
ATOM 626 N N . GLN A 1 88 ? -0.382 2.806 3.334 1.00 97.38 88 GLN A N 1
ATOM 627 C CA . GLN A 1 88 ? -1.355 2.070 4.146 1.00 97.38 88 GLN A CA 1
ATOM 628 C C . GLN A 1 88 ? -2.729 2.035 3.466 1.00 97.38 88 GLN A C 1
ATOM 630 O O . GLN A 1 88 ? -3.281 0.958 3.261 1.00 97.38 88 GLN A O 1
ATOM 635 N N . LEU A 1 89 ? -3.263 3.181 3.030 1.00 96.69 89 LEU A N 1
ATOM 636 C CA . LEU A 1 89 ? -4.537 3.209 2.306 1.00 96.69 89 LEU A CA 1
ATOM 637 C C . LEU A 1 89 ? -4.492 2.379 1.012 1.00 96.69 89 LEU A C 1
ATOM 639 O O . LEU A 1 89 ? -5.454 1.699 0.678 1.00 96.69 89 LEU A O 1
ATOM 643 N N . VAL A 1 90 ? -3.395 2.420 0.258 1.00 96.94 90 VAL A N 1
ATOM 644 C CA . VAL A 1 90 ? -3.292 1.640 -0.984 1.00 96.94 90 VAL A CA 1
ATOM 645 C C . VAL A 1 90 ? -3.293 0.143 -0.683 1.00 96.94 90 VAL A C 1
ATOM 647 O O . VAL A 1 90 ? -4.064 -0.585 -1.303 1.00 96.94 90 VAL A O 1
ATOM 650 N N . LEU A 1 91 ? -2.500 -0.320 0.289 1.00 96.88 91 LEU A N 1
ATOM 651 C CA . LEU A 1 91 ? -2.507 -1.727 0.701 1.00 96.88 91 LEU A CA 1
ATOM 652 C C . LEU A 1 91 ? -3.876 -2.157 1.215 1.00 96.88 91 LEU A C 1
ATOM 654 O O . LEU A 1 91 ? -4.315 -3.261 0.902 1.00 96.88 91 LEU A O 1
ATOM 658 N N . SER A 1 92 ? -4.576 -1.291 1.953 1.00 96.62 92 SER A N 1
ATOM 659 C CA . SER A 1 92 ? -5.911 -1.618 2.442 1.00 96.62 92 SER A CA 1
ATOM 660 C C . SE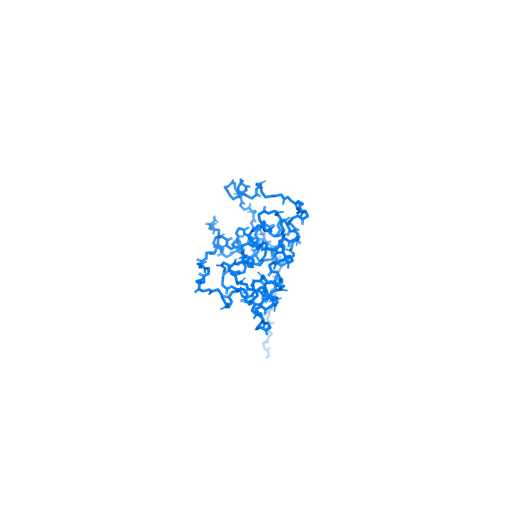R A 1 92 ? -6.879 -1.926 1.307 1.00 96.62 92 SER A C 1
ATOM 662 O O . SER A 1 92 ? -7.632 -2.897 1.394 1.00 96.62 92 SER A O 1
ATOM 664 N N . LEU A 1 93 ? -6.823 -1.143 0.228 1.00 96.25 93 LEU A N 1
ATOM 665 C CA . LEU A 1 93 ? -7.603 -1.384 -0.980 1.00 96.25 93 LEU A CA 1
ATOM 666 C C . LEU A 1 93 ? -7.172 -2.692 -1.652 1.00 96.25 93 LEU A C 1
ATOM 668 O O . LEU A 1 93 ? -8.027 -3.504 -1.996 1.00 96.25 93 LEU A O 1
ATOM 672 N N . MET A 1 94 ? -5.864 -2.942 -1.762 1.00 95.88 94 MET A N 1
ATOM 673 C CA . MET A 1 94 ? -5.336 -4.156 -2.389 1.00 95.88 94 MET A CA 1
ATOM 674 C C . MET A 1 94 ? -5.792 -5.438 -1.676 1.00 95.88 94 MET A C 1
ATOM 676 O O . MET A 1 94 ? -6.283 -6.345 -2.345 1.00 95.88 94 MET A O 1
ATOM 680 N N . TYR A 1 95 ? -5.703 -5.501 -0.342 1.00 96.19 95 TYR A N 1
ATOM 681 C CA . TYR A 1 95 ? -6.154 -6.655 0.455 1.00 96.19 95 TYR A CA 1
ATOM 682 C C . TYR A 1 95 ? -7.671 -6.871 0.415 1.00 96.19 95 TYR A C 1
ATOM 684 O O . TYR A 1 95 ? -8.132 -7.991 0.601 1.00 96.19 95 TYR A O 1
ATOM 692 N N . GLN A 1 96 ? -8.447 -5.820 0.137 1.00 95.19 96 GLN A N 1
ATOM 693 C CA . GLN A 1 96 ? -9.904 -5.884 -0.040 1.00 95.19 96 GLN A CA 1
ATOM 694 C C . GLN A 1 96 ? -10.319 -6.092 -1.506 1.00 95.19 96 GLN A C 1
ATOM 696 O O . GLN A 1 96 ? -11.502 -6.009 -1.827 1.00 95.19 96 GLN A O 1
ATOM 701 N N . HIS A 1 97 ? -9.356 -6.315 -2.410 1.00 94.88 97 HIS A N 1
ATOM 702 C CA . HIS A 1 97 ? -9.564 -6.396 -3.865 1.00 94.88 97 HIS A CA 1
ATOM 703 C C . HIS A 1 97 ? -10.251 -5.155 -4.465 1.00 94.88 97 HIS A C 1
ATOM 705 O O . HIS A 1 97 ? -10.838 -5.202 -5.546 1.00 94.88 97 HIS A O 1
ATOM 711 N N . LEU A 1 98 ? -10.134 -4.010 -3.793 1.00 94.44 98 LEU A N 1
ATOM 712 C CA . LEU A 1 98 ? -10.590 -2.719 -4.281 1.00 94.44 98 LEU A CA 1
ATOM 713 C C . LEU A 1 98 ? -9.488 -2.076 -5.121 1.00 94.44 98 LEU A C 1
ATOM 715 O O . LEU A 1 98 ? -8.318 -2.046 -4.745 1.00 94.44 98 LEU A O 1
ATOM 719 N N . ARG A 1 99 ? -9.862 -1.521 -6.275 1.00 92.44 99 ARG A N 1
ATOM 720 C CA . ARG A 1 99 ? -8.894 -0.917 -7.195 1.00 92.44 99 ARG A CA 1
ATOM 721 C C . ARG A 1 99 ? -8.489 0.487 -6.713 1.00 92.44 99 ARG A C 1
ATOM 723 O O . ARG A 1 99 ? -9.344 1.378 -6.706 1.00 92.44 99 ARG A O 1
ATOM 730 N N . PRO A 1 100 ? -7.209 0.745 -6.381 1.00 92.56 100 PRO A N 1
ATOM 731 C CA . PRO A 1 100 ? -6.747 2.094 -6.073 1.00 92.56 100 PRO A CA 1
ATOM 732 C C . PRO A 1 100 ? -6.823 2.995 -7.314 1.00 92.56 100 PRO A C 1
ATOM 734 O O . PRO A 1 100 ? -6.515 2.577 -8.430 1.00 92.56 100 PRO A O 1
ATOM 737 N N . LYS A 1 101 ? -7.223 4.258 -7.132 1.00 85.88 101 LYS A N 1
ATOM 738 C CA . LYS A 1 101 ? -7.300 5.256 -8.214 1.00 85.88 101 LYS A CA 1
ATOM 739 C C . LYS A 1 101 ? -5.927 5.900 -8.462 1.00 85.88 101 LYS A C 1
ATOM 741 O O . LYS A 1 101 ? -5.750 7.080 -8.185 1.00 85.88 101 LYS A O 1
ATOM 746 N N . SER A 1 102 ? -4.938 5.132 -8.921 1.00 90.56 102 SER A N 1
ATOM 747 C CA . SER A 1 102 ? -3.590 5.648 -9.231 1.00 90.56 102 SER A CA 1
ATOM 748 C C . SER A 1 102 ? -2.732 4.630 -10.003 1.00 90.56 102 SER A C 1
ATOM 750 O O . SER A 1 102 ? -3.223 3.592 -10.450 1.00 90.56 102 SER A O 1
ATOM 752 N N . ALA A 1 103 ? -1.432 4.917 -10.144 1.00 93.25 103 ALA A N 1
ATOM 753 C CA . ALA A 1 103 ? -0.426 4.002 -10.684 1.00 93.25 103 ALA A CA 1
ATOM 754 C C . ALA A 1 103 ? -0.400 2.628 -9.984 1.00 93.25 103 ALA A C 1
ATOM 756 O O . ALA A 1 103 ? -0.097 1.623 -10.623 1.00 93.25 103 ALA A O 1
ATOM 757 N N . TYR A 1 104 ? -0.796 2.544 -8.709 1.00 95.94 104 TYR A N 1
ATOM 758 C CA . TYR A 1 104 ? -0.816 1.276 -7.971 1.00 95.94 104 TYR A CA 1
ATOM 759 C C . TYR A 1 104 ? -1.842 0.273 -8.510 1.00 95.94 104 TYR A C 1
ATOM 761 O O . TYR A 1 104 ? -1.726 -0.918 -8.240 1.00 95.94 104 TYR A O 1
ATOM 769 N N . ALA A 1 105 ? -2.824 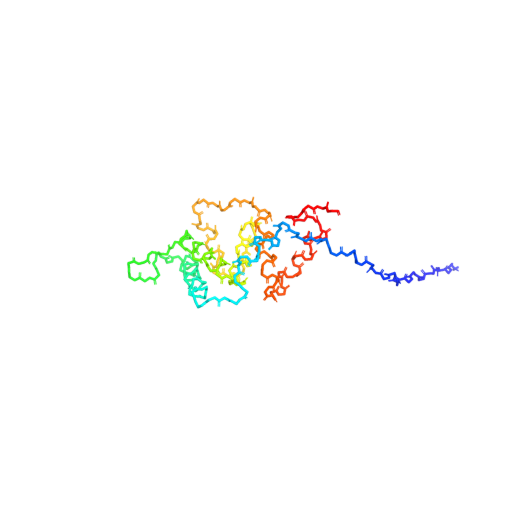0.713 -9.307 1.00 95.62 105 ALA A N 1
ATOM 770 C CA . ALA A 1 105 ? -3.747 -0.210 -9.963 1.00 95.62 105 ALA A CA 1
ATOM 771 C C . ALA A 1 105 ? -3.010 -1.190 -10.884 1.00 95.62 105 ALA A C 1
ATOM 773 O O . ALA A 1 105 ? -3.385 -2.357 -10.947 1.00 95.62 105 ALA A O 1
ATOM 774 N N . ALA A 1 106 ? -1.961 -0.733 -11.575 1.00 95.62 106 ALA A N 1
ATOM 775 C CA . ALA A 1 106 ? -1.161 -1.596 -12.438 1.00 95.62 106 ALA A CA 1
ATOM 776 C C . ALA A 1 106 ? -0.409 -2.658 -11.626 1.00 95.62 106 ALA A C 1
ATOM 778 O O . ALA A 1 106 ? -0.348 -3.807 -12.052 1.00 95.62 106 ALA A O 1
ATOM 779 N N . LEU A 1 107 ? 0.052 -2.315 -10.417 1.00 95.75 107 LEU A N 1
ATOM 780 C CA . LEU A 1 107 ? 0.687 -3.284 -9.520 1.00 95.75 107 LEU A CA 1
ATOM 781 C C . LEU A 1 107 ? -0.245 -4.451 -9.170 1.00 95.75 107 LEU A C 1
ATOM 783 O O . LEU A 1 107 ? 0.226 -5.566 -9.014 1.00 95.75 107 LEU A O 1
ATOM 787 N N . MET A 1 108 ? -1.558 -4.217 -9.047 1.00 93.88 108 MET A N 1
ATOM 788 C CA . MET A 1 108 ? -2.523 -5.302 -8.815 1.00 93.88 108 MET A CA 1
ATOM 789 C C . MET A 1 108 ? -2.800 -6.128 -10.070 1.00 93.88 108 MET A C 1
ATOM 791 O O . MET A 1 108 ? -2.994 -7.335 -9.978 1.00 93.88 108 MET A O 1
ATOM 795 N N . VAL A 1 109 ? -2.889 -5.471 -11.230 1.00 93.31 109 VAL A N 1
ATOM 796 C CA . VAL A 1 109 ? -3.265 -6.116 -12.499 1.00 93.31 109 VAL A CA 1
ATOM 797 C C . VAL A 1 109 ? -2.180 -7.072 -12.978 1.00 93.31 109 VAL A C 1
ATOM 799 O O . VAL A 1 109 ? -2.498 -8.150 -13.470 1.00 93.31 109 VAL A O 1
ATOM 802 N N . HIS A 1 110 ? -0.916 -6.683 -12.821 1.00 91.38 110 HIS A N 1
ATOM 803 C CA . HIS A 1 110 ? 0.228 -7.433 -13.333 1.00 91.38 110 HIS A CA 1
ATOM 804 C C . HIS A 1 110 ? 0.922 -8.292 -12.268 1.00 91.38 110 HIS A C 1
ATOM 806 O O . HIS A 1 110 ? 2.003 -8.832 -12.512 1.00 91.38 110 HIS A O 1
ATOM 812 N N . LEU A 1 111 ? 0.326 -8.430 -11.083 1.00 92.12 111 LEU A N 1
ATOM 813 C CA . LEU A 1 111 ? 0.839 -9.342 -10.074 1.00 92.12 111 LEU A CA 1
ATOM 814 C C . LEU A 1 111 ? 0.563 -10.786 -10.506 1.00 92.12 111 LEU A C 1
ATOM 816 O O . LEU A 1 111 ? -0.590 -11.154 -10.724 1.00 92.12 111 LEU A O 1
ATOM 820 N N . GLN A 1 112 ? 1.620 -11.594 -10.618 1.00 90.00 112 GLN A N 1
ATOM 821 C CA . GLN A 1 112 ? 1.517 -12.991 -11.053 1.00 90.00 112 GLN A CA 1
ATOM 822 C C . GLN A 1 112 ? 0.591 -13.807 -10.140 1.00 90.00 112 GLN A C 1
ATOM 824 O O . GLN A 1 112 ? -0.244 -14.569 -10.622 1.00 90.00 112 GLN A O 1
ATOM 829 N N . GLU A 1 113 ? 0.711 -13.604 -8.830 1.00 89.31 113 GLU A N 1
ATOM 830 C CA . GLU A 1 113 ? -0.164 -14.188 -7.821 1.00 89.31 113 GLU A CA 1
ATOM 831 C C . GLU A 1 113 ? -0.879 -13.065 -7.078 1.00 89.31 113 GLU A C 1
ATOM 833 O O . GLU A 1 113 ? -0.248 -12.250 -6.409 1.00 89.31 113 GLU A O 1
ATOM 838 N N . LYS A 1 114 ? -2.204 -12.986 -7.220 1.00 89.19 114 LYS A N 1
ATOM 839 C CA . LYS A 1 114 ? -2.993 -11.946 -6.553 1.00 89.19 114 LYS A CA 1
ATOM 840 C C . LYS A 1 114 ? -2.823 -12.048 -5.039 1.00 89.19 114 LYS A C 1
ATOM 842 O O . LYS A 1 114 ? -2.825 -13.143 -4.487 1.00 89.19 114 LYS A O 1
ATOM 847 N N . LEU A 1 115 ? -2.774 -10.895 -4.372 1.00 90.62 115 LEU A N 1
ATOM 848 C CA . LEU A 1 115 ? -2.833 -10.853 -2.914 1.00 90.62 115 LEU A CA 1
ATOM 849 C C . LEU A 1 115 ? -4.102 -11.577 -2.427 1.00 90.62 115 LEU A C 1
ATOM 851 O O . LEU A 1 115 ? -5.176 -11.366 -3.012 1.00 90.62 115 LEU A O 1
ATOM 855 N N . PRO A 1 116 ? -4.005 -12.412 -1.378 1.00 93.56 116 PRO A N 1
ATOM 856 C CA . PRO A 1 116 ? -5.173 -13.069 -0.817 1.00 93.56 116 PRO A CA 1
ATOM 857 C C . PRO A 1 116 ? -6.162 -12.013 -0.320 1.00 93.56 116 PRO A C 1
ATOM 859 O O . PRO A 1 116 ? -5.765 -10.973 0.213 1.00 93.56 116 PRO A O 1
ATOM 862 N N . LEU A 1 117 ? -7.455 -12.272 -0.524 1.00 94.50 117 LEU A N 1
ATOM 863 C CA . LEU A 1 117 ? -8.502 -11.437 0.052 1.00 94.50 117 LEU A CA 1
ATOM 864 C C . LEU A 1 117 ? -8.427 -11.570 1.576 1.00 94.50 117 LEU A C 1
ATOM 866 O O . LEU A 1 117 ? -8.721 -12.633 2.116 1.00 94.50 117 LEU A O 1
ATOM 870 N N . ASP A 1 118 ? -8.053 -10.489 2.251 1.00 95.31 118 ASP A N 1
ATOM 871 C CA . ASP A 1 118 ? -7.958 -10.437 3.706 1.00 95.31 118 ASP A CA 1
ATOM 872 C C . ASP A 1 118 ? -8.573 -9.129 4.203 1.00 95.31 118 ASP A C 1
ATOM 874 O O . ASP A 1 118 ? -7.948 -8.065 4.254 1.00 95.31 118 ASP A O 1
ATOM 878 N N . VAL A 1 119 ? -9.852 -9.217 4.560 1.00 94.00 119 VAL A N 1
ATOM 879 C CA . VAL A 1 119 ? -10.635 -8.072 5.030 1.00 94.00 119 VAL A CA 1
ATOM 880 C C . VAL A 1 119 ? -10.112 -7.558 6.375 1.00 94.00 119 VAL A C 1
ATOM 882 O O . VAL A 1 119 ? -10.162 -6.353 6.617 1.00 94.00 119 VAL A O 1
ATOM 885 N N . HIS A 1 120 ? -9.559 -8.423 7.230 1.00 92.50 120 HIS A N 1
ATOM 886 C CA . HIS A 1 120 ? -9.004 -8.010 8.519 1.00 92.50 120 HIS A CA 1
ATOM 887 C C . HIS A 1 120 ? -7.703 -7.233 8.329 1.00 92.50 120 HIS A C 1
ATOM 889 O O . HIS A 1 120 ? -7.544 -6.147 8.890 1.00 92.50 120 HIS A O 1
ATOM 895 N N . GLN A 1 121 ? -6.793 -7.735 7.495 1.00 93.31 121 GLN A N 1
ATOM 896 C CA . GLN A 1 121 ? -5.562 -7.024 7.158 1.00 93.31 121 GLN A CA 1
ATOM 897 C C . GLN A 1 121 ? -5.863 -5.708 6.427 1.00 93.31 121 GLN A C 1
ATOM 899 O O . GLN A 1 121 ? -5.284 -4.665 6.745 1.00 93.31 121 GLN A O 1
ATOM 904 N N . GLY A 1 122 ? -6.829 -5.721 5.505 1.00 95.25 122 GLY A N 1
ATOM 905 C CA . GLY A 1 122 ? -7.328 -4.516 4.849 1.00 95.25 122 GLY A CA 1
ATOM 906 C C . GLY A 1 122 ? -7.885 -3.490 5.841 1.00 95.25 122 GLY A C 1
ATOM 907 O O . GLY A 1 122 ? -7.550 -2.302 5.776 1.00 95.25 122 GLY A O 1
ATOM 908 N N . PHE A 1 123 ? -8.677 -3.929 6.818 1.00 94.88 123 PHE A N 1
ATOM 909 C CA . PHE A 1 123 ? -9.190 -3.051 7.865 1.00 94.88 123 PHE A CA 1
ATOM 910 C C . PHE A 1 123 ? -8.064 -2.467 8.730 1.00 94.88 123 PHE A C 1
ATOM 912 O O . PHE A 1 123 ? -8.053 -1.256 8.953 1.00 94.88 123 PHE A O 1
ATOM 919 N N . LYS A 1 124 ? -7.063 -3.265 9.136 1.00 94.06 124 LYS A N 1
ATOM 920 C CA . LYS A 1 124 ? -5.902 -2.777 9.909 1.00 94.06 124 LYS A CA 1
ATOM 921 C C . LYS A 1 124 ? -5.205 -1.604 9.220 1.00 94.06 124 LYS A C 1
ATOM 923 O O . LYS A 1 124 ? -4.972 -0.570 9.843 1.00 94.06 124 LYS A O 1
ATOM 928 N N . TYR A 1 125 ? -4.918 -1.724 7.926 1.00 96.12 125 TYR A N 1
ATOM 929 C CA . TYR A 1 125 ? -4.303 -0.632 7.171 1.00 96.12 125 TYR A CA 1
ATOM 930 C C . TYR A 1 125 ? -5.222 0.583 7.006 1.00 96.12 125 TYR A C 1
ATOM 932 O O . TYR A 1 125 ? -4.757 1.723 7.062 1.00 96.12 125 TYR A O 1
ATOM 940 N N . THR A 1 126 ? -6.528 0.358 6.847 1.00 96.12 126 THR A N 1
ATOM 941 C CA . THR A 1 126 ? -7.519 1.444 6.812 1.00 96.12 126 THR A CA 1
ATOM 942 C C . THR A 1 126 ?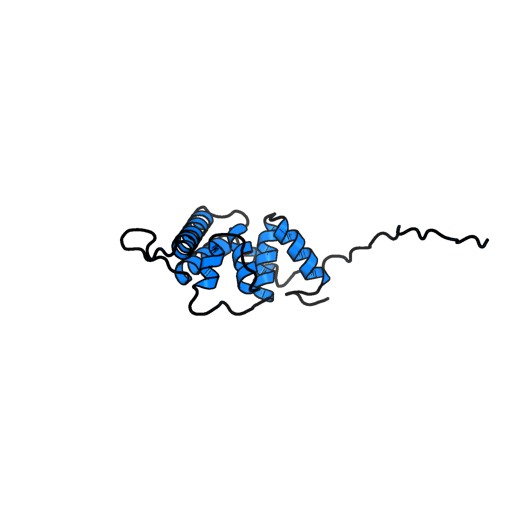 -7.520 2.222 8.128 1.00 96.12 126 THR A C 1
ATOM 944 O O . THR A 1 126 ? -7.468 3.452 8.114 1.00 96.12 126 THR A O 1
ATOM 947 N N . LEU A 1 127 ? -7.495 1.521 9.262 1.00 94.75 127 LEU A N 1
ATOM 948 C CA . LEU A 1 127 ? -7.444 2.128 10.587 1.00 94.75 127 LEU A CA 1
ATOM 949 C C . LEU A 1 127 ? -6.139 2.912 10.805 1.00 94.75 127 LEU A C 1
ATOM 951 O O . LEU A 1 127 ? -6.189 4.053 11.265 1.00 94.75 127 LEU A O 1
ATOM 955 N N . LEU A 1 128 ? -4.988 2.363 10.398 1.00 93.88 128 LEU A N 1
ATOM 956 C CA . LEU A 1 128 ? -3.698 3.068 10.449 1.00 93.88 128 LEU A CA 1
ATOM 957 C C . LEU A 1 128 ? -3.723 4.383 9.654 1.00 93.88 128 LEU A C 1
ATOM 959 O O . LEU A 1 128 ? -3.264 5.419 10.148 1.00 93.88 128 LEU A O 1
ATOM 963 N N . ALA A 1 129 ? -4.278 4.362 8.441 1.00 95.62 129 ALA A N 1
ATOM 964 C CA . ALA A 1 129 ? -4.406 5.557 7.613 1.00 95.62 129 ALA A CA 1
ATOM 965 C C . ALA A 1 129 ? -5.386 6.574 8.233 1.00 95.62 129 ALA A C 1
ATOM 967 O O . ALA A 1 129 ? -5.139 7.783 8.204 1.00 95.62 129 ALA A O 1
ATOM 968 N N . ALA A 1 130 ? -6.478 6.100 8.844 1.00 95.06 130 ALA A N 1
ATOM 969 C CA . ALA A 1 130 ? -7.465 6.935 9.527 1.00 95.06 130 ALA A CA 1
ATOM 970 C C . ALA A 1 130 ? -6.873 7.663 10.746 1.00 95.06 130 ALA A C 1
ATOM 972 O O . ALA A 1 130 ? -7.075 8.873 10.894 1.00 95.06 130 ALA A O 1
ATOM 973 N N . GLN A 1 131 ? -6.098 6.952 11.574 1.00 93.25 131 GLN A N 1
ATOM 974 C CA . GLN A 1 131 ? -5.367 7.509 12.723 1.00 93.25 131 GLN A CA 1
ATOM 975 C C . GLN A 1 131 ? -4.388 8.612 12.301 1.00 93.25 131 GLN A C 1
ATOM 977 O O . GLN A 1 131 ? -4.196 9.586 13.023 1.00 93.25 131 GLN A O 1
ATOM 982 N N . ARG A 1 132 ? -3.839 8.513 11.086 1.00 91.81 132 ARG A N 1
ATOM 983 C CA . ARG A 1 132 ? -2.944 9.514 10.480 1.00 91.81 132 ARG A CA 1
ATOM 984 C C . ARG A 1 132 ? -3.672 10.643 9.751 1.00 91.81 132 ARG A C 1
ATOM 986 O O . ARG A 1 132 ? -3.053 11.430 9.043 1.00 91.81 132 ARG A O 1
ATOM 993 N N . GLY A 1 133 ? -4.989 10.747 9.908 1.00 92.88 133 GLY A N 1
ATOM 994 C CA . GLY A 1 133 ? -5.749 11.886 9.403 1.00 92.88 133 GLY A CA 1
ATOM 995 C C . GLY A 1 133 ? -6.316 11.722 7.994 1.00 92.88 133 GLY A C 1
ATOM 996 O O . GLY A 1 133 ? -6.973 12.647 7.521 1.00 92.88 133 GLY A O 1
ATOM 997 N N . VAL A 1 134 ? -6.142 10.572 7.332 1.00 95.00 134 VAL A N 1
ATOM 998 C CA . VAL A 1 134 ? -6.676 10.366 5.977 1.00 95.00 134 VAL A CA 1
ATOM 999 C C . VAL A 1 134 ? -8.203 10.319 6.025 1.00 95.00 134 VAL A C 1
ATOM 1001 O O . VAL A 1 134 ? -8.796 9.357 6.511 1.00 95.00 134 VAL A O 1
ATOM 1004 N N . PHE A 1 135 ? -8.851 11.363 5.503 1.00 93.88 135 PHE A N 1
ATOM 1005 C CA . PHE A 1 135 ? -10.301 11.555 5.616 1.00 93.88 135 PHE A CA 1
ATOM 1006 C C . PHE A 1 135 ? -11.109 10.364 5.084 1.00 93.88 135 PHE A C 1
ATOM 1008 O O . PHE A 1 135 ? -11.945 9.820 5.801 1.00 93.88 135 PHE A O 1
ATOM 1015 N N . GLY A 1 136 ? -10.802 9.889 3.872 1.00 91.94 136 GLY A N 1
ATOM 1016 C CA . GLY A 1 136 ? -11.491 8.731 3.294 1.00 91.94 136 GLY A CA 1
ATOM 1017 C C . GLY A 1 136 ? -11.331 7.456 4.129 1.00 91.94 136 GLY A C 1
ATOM 1018 O O . GLY A 1 136 ? -12.276 6.682 4.255 1.00 91.94 136 GLY A O 1
ATOM 1019 N N . ALA A 1 137 ? -10.172 7.268 4.767 1.00 95.19 137 ALA A N 1
ATOM 1020 C CA . ALA A 1 137 ? -9.927 6.131 5.646 1.00 95.19 137 ALA A CA 1
ATOM 1021 C C . ALA A 1 137 ? -10.725 6.237 6.955 1.00 95.19 137 ALA A C 1
ATOM 1023 O O . ALA A 1 137 ? -11.224 5.227 7.444 1.00 95.19 137 ALA A O 1
ATOM 1024 N N . LYS A 1 138 ? -10.915 7.450 7.498 1.00 94.50 138 LYS A N 1
ATOM 1025 C CA . LYS A 1 138 ? -11.796 7.686 8.656 1.00 94.50 138 LYS A CA 1
ATOM 1026 C C . LYS A 1 138 ? -13.240 7.299 8.345 1.00 94.50 138 LYS A C 1
ATOM 1028 O O . LYS A 1 138 ? -13.845 6.559 9.115 1.00 94.50 138 LYS A O 1
ATOM 1033 N N . THR A 1 139 ? -13.767 7.732 7.199 1.00 95.19 139 THR A N 1
ATOM 1034 C CA . THR A 1 139 ? -15.116 7.350 6.750 1.00 95.19 139 THR A CA 1
ATOM 1035 C C . THR A 1 139 ? -15.234 5.839 6.549 1.00 95.19 139 THR A C 1
ATOM 1037 O O . THR A 1 139 ? -16.189 5.233 7.029 1.00 95.19 139 THR A O 1
ATOM 1040 N N . ALA A 1 140 ? -14.244 5.214 5.903 1.00 93.94 140 ALA A N 1
ATOM 1041 C CA . ALA A 1 140 ? -14.216 3.767 5.700 1.00 93.94 140 ALA A CA 1
ATOM 1042 C C . ALA A 1 140 ? -14.149 2.989 7.026 1.00 93.94 140 ALA A C 1
ATOM 1044 O O . ALA A 1 140 ? -14.835 1.986 7.182 1.00 93.94 140 ALA A O 1
ATOM 1045 N N . THR A 1 141 ? -13.383 3.483 8.002 1.00 93.38 141 THR A N 1
ATOM 1046 C CA . THR A 1 141 ? -13.281 2.897 9.347 1.00 93.38 141 THR A CA 1
ATOM 1047 C C . THR A 1 141 ? -14.615 2.985 10.089 1.00 93.38 141 THR A C 1
ATOM 1049 O O . THR A 1 141 ? -15.067 1.995 10.653 1.00 93.38 141 THR A O 1
ATOM 1052 N N . ALA A 1 142 ? -15.281 4.144 10.056 1.00 92.25 142 ALA A N 1
ATOM 1053 C CA . ALA A 1 142 ? -16.594 4.323 10.677 1.00 92.25 142 ALA A CA 1
ATOM 1054 C C . ALA A 1 142 ? -17.646 3.384 10.063 1.00 92.25 142 ALA A C 1
ATOM 1056 O O . ALA A 1 142 ? -18.396 2.730 10.785 1.00 92.25 142 ALA A O 1
ATOM 1057 N N . HIS A 1 143 ? -17.652 3.263 8.733 1.00 92.62 143 HIS A N 1
ATOM 1058 C CA . HIS A 1 143 ? -18.506 2.311 8.025 1.00 92.62 143 HIS A CA 1
ATOM 1059 C C . HIS A 1 143 ? -18.185 0.859 8.416 1.00 92.62 143 HIS A C 1
ATOM 1061 O O . HIS A 1 143 ? -19.088 0.071 8.683 1.00 92.62 143 HIS A O 1
ATOM 1067 N N . ALA A 1 144 ? -16.903 0.499 8.490 1.00 92.00 144 ALA A N 1
ATOM 1068 C CA . ALA A 1 144 ? -16.485 -0.839 8.885 1.00 92.00 144 ALA A CA 1
ATOM 1069 C C . ALA A 1 144 ? -16.947 -1.200 10.307 1.00 92.00 144 ALA A C 1
ATOM 1071 O O . ALA A 1 144 ? -17.493 -2.285 10.491 1.00 92.00 144 ALA A O 1
ATOM 1072 N N . TYR A 1 145 ? -16.845 -0.282 11.274 1.00 91.25 145 TYR A N 1
ATOM 1073 C CA . TYR A 1 145 ? -17.390 -0.491 12.621 1.00 91.25 145 TYR A CA 1
ATOM 1074 C C . TYR A 1 145 ? -18.916 -0.652 12.626 1.00 91.25 145 TYR A C 1
ATOM 1076 O O . TYR A 1 145 ? -19.426 -1.565 13.268 1.00 91.25 145 TYR A O 1
ATOM 1084 N N . LEU A 1 146 ? -19.651 0.173 11.872 1.00 90.88 146 LEU A N 1
ATOM 1085 C CA . LEU A 1 146 ? -21.116 0.090 11.789 1.00 90.88 146 LEU A CA 1
ATOM 1086 C C . LEU A 1 146 ? -21.602 -1.280 11.272 1.00 90.88 146 LEU A C 1
ATOM 1088 O O . LEU A 1 146 ? -22.630 -1.807 11.711 1.00 90.88 146 LEU A O 1
ATOM 1092 N N . HIS A 1 147 ? -20.851 -1.868 10.342 1.00 89.69 147 HIS A N 1
ATOM 1093 C CA . HIS A 1 147 ? -21.224 -3.104 9.657 1.00 89.69 147 HIS A CA 1
ATOM 1094 C C . HIS A 1 147 ? -20.477 -4.356 10.142 1.00 89.69 147 HIS A C 1
ATOM 1096 O O . HIS A 1 147 ? -20.799 -5.448 9.680 1.00 89.69 147 HIS A O 1
ATOM 1102 N N . GLY A 1 148 ? -19.526 -4.234 11.074 1.00 89.31 148 GLY A N 1
ATOM 1103 C CA . GLY A 1 148 ? -18.695 -5.357 11.526 1.00 89.31 148 GLY A CA 1
ATOM 1104 C C . GLY A 1 148 ? -17.745 -5.886 10.442 1.00 89.31 148 GLY A C 1
ATOM 1105 O O . GLY A 1 148 ? -17.526 -7.088 10.339 1.00 89.31 148 GLY A O 1
ATOM 1106 N N . ILE A 1 149 ? -17.223 -5.012 9.575 1.00 87.56 149 ILE A N 1
ATOM 1107 C CA . ILE A 1 149 ? -16.311 -5.397 8.486 1.00 87.56 149 ILE A CA 1
ATOM 1108 C C . ILE A 1 149 ? -14.880 -5.410 9.021 1.00 87.56 149 ILE A C 1
ATOM 1110 O O . ILE A 1 149 ? -14.335 -4.365 9.365 1.00 87.56 149 ILE A O 1
ATOM 1114 N N . GLY A 1 150 ? -14.253 -6.587 9.068 1.00 83.38 150 GLY A N 1
ATOM 1115 C CA . GLY A 1 150 ? -12.858 -6.729 9.509 1.00 83.38 150 GLY A CA 1
ATOM 1116 C C . GLY A 1 150 ? -12.641 -6.548 11.017 1.00 83.38 150 GLY A C 1
ATOM 1117 O O . GLY A 1 150 ? -11.500 -6.619 11.476 1.00 83.38 150 GLY A O 1
ATOM 1118 N N . VAL A 1 151 ? -13.719 -6.376 11.785 1.00 85.25 151 VAL A N 1
ATOM 1119 C CA . VAL A 1 151 ? -13.744 -6.307 13.251 1.00 85.25 151 VAL A CA 1
ATOM 1120 C C . VAL A 1 151 ? -14.838 -7.220 13.787 1.00 85.25 151 VAL A C 1
ATOM 1122 O O . VAL A 1 151 ? -15.874 -7.384 13.140 1.00 85.25 151 VAL A O 1
ATOM 1125 N N . GLU A 1 152 ? -14.621 -7.813 14.961 1.00 74.19 152 GLU A N 1
ATOM 1126 C CA . GLU A 1 152 ? -15.692 -8.525 15.657 1.00 74.19 152 GLU A CA 1
ATOM 1127 C C . GLU A 1 152 ? -16.808 -7.541 16.014 1.00 74.19 152 GLU A C 1
ATOM 1129 O O . GLU A 1 152 ? -16.562 -6.435 16.501 1.00 74.19 152 GLU A O 1
ATOM 1134 N N . ARG A 1 153 ? -18.048 -7.941 15.727 1.00 57.91 153 ARG A N 1
ATOM 1135 C CA . ARG A 1 153 ? -19.233 -7.188 16.121 1.00 57.91 153 ARG A CA 1
ATOM 1136 C C . ARG A 1 153 ? -19.435 -7.425 17.617 1.00 57.91 153 ARG A C 1
ATOM 1138 O O . ARG A 1 153 ? -19.841 -8.516 18.004 1.00 57.91 153 ARG A O 1
ATOM 1145 N N . SER A 1 154 ? -19.084 -6.434 18.427 1.00 52.62 154 SER A N 1
ATOM 1146 C CA . SER A 1 154 ? -19.390 -6.392 19.862 1.00 52.62 154 SER A CA 1
ATOM 1147 C C . SER A 1 154 ? -20.856 -6.066 20.103 1.00 52.62 154 SER A C 1
ATOM 1149 O O . SER A 1 154 ? -21.334 -5.124 19.426 1.00 52.62 154 SER A O 1
#

InterPro domains:
  IPR011990 Tetratricopeptide-like helical domain superfamily [G3DSA:1.25.40.10] (37-154)